Protein AF-A0A356Z920-F1 (afdb_monomer_lite)

Sequence (105 aa):
MFQNAVTAYENGDINGLRIISAMVNEPALPEEKPDVISQLINEKERLSKLLQIVKDRIAEIKSEHPYTMKSLVQSPEKIETRKAELEASIKQLNETLVAYTAKIE

Radius of gyration: 40.37 Å; chains: 1; bounding box: 90×15×95 Å

Foldseek 3Di:
DVVQCVVCVVVVVPVSNVVVVPVVDDPPDPPPPVVVVVVVVVVVVVVVVVVVVVVVVVVVVCVDPPNVCPVQVVDPVSVVVVVVVVVVVVVVVVVVVVVVVVVVD

pLDDT: mean 85.79, std 10.88, 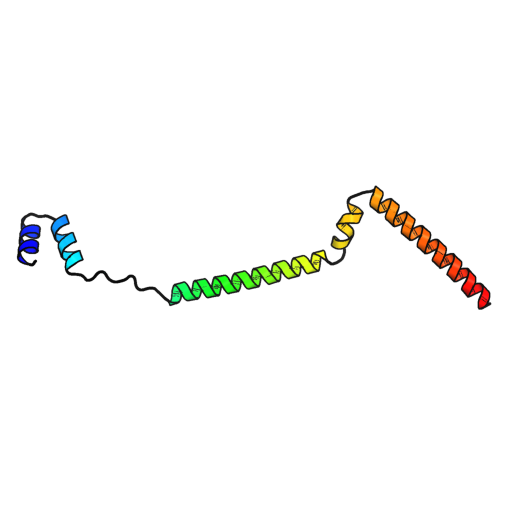range [56.22, 97.94]

Structure (mmCIF, N/CA/C/O backbone):
data_AF-A0A356Z920-F1
#
_entry.id   AF-A0A356Z920-F1
#
loop_
_atom_site.group_PDB
_atom_site.id
_atom_site.type_symbol
_atom_site.label_atom_id
_atom_site.label_alt_id
_atom_site.label_comp_id
_atom_site.label_asym_id
_atom_site.label_entity_id
_atom_site.label_seq_id
_atom_site.pdbx_PDB_ins_code
_atom_site.Cartn_x
_atom_site.Cartn_y
_atom_site.Cartn_z
_atom_site.occupancy
_atom_site.B_iso_or_equiv
_atom_site.auth_seq_id
_atom_site.auth_comp_id
_atom_site.auth_asym_id
_atom_site.auth_atom_id
_atom_site.pdbx_PDB_model_num
ATOM 1 N N . MET A 1 1 ? 37.792 9.154 -59.053 1.00 67.38 1 MET A N 1
ATOM 2 C CA . MET A 1 1 ? 37.605 8.164 -57.968 1.00 67.38 1 MET A CA 1
ATOM 3 C C . MET A 1 1 ? 38.472 6.927 -58.174 1.00 67.38 1 MET A C 1
ATOM 5 O O . MET A 1 1 ? 39.349 6.717 -57.353 1.00 67.38 1 MET A O 1
ATOM 9 N N . PHE A 1 2 ? 38.320 6.170 -59.271 1.00 75.94 2 PHE A N 1
ATOM 10 C CA . PHE A 1 2 ? 39.137 4.970 -59.540 1.00 75.94 2 PHE A CA 1
ATOM 11 C C . PHE A 1 2 ? 40.653 5.237 -59.539 1.00 75.94 2 PHE A C 1
ATOM 13 O O . PHE A 1 2 ? 41.381 4.577 -58.809 1.00 75.94 2 PHE A O 1
ATOM 20 N N . GLN A 1 3 ? 41.117 6.268 -60.255 1.00 80.25 3 GLN A N 1
ATOM 21 C CA . GLN A 1 3 ? 42.544 6.621 -60.294 1.00 80.25 3 GLN A CA 1
ATOM 22 C C . GLN A 1 3 ? 43.121 6.920 -58.900 1.00 80.25 3 GLN A C 1
ATOM 24 O O . GLN A 1 3 ? 44.220 6.492 -58.577 1.00 80.25 3 GLN A O 1
ATOM 29 N N . ASN A 1 4 ? 42.343 7.587 -58.044 1.00 80.44 4 ASN A N 1
ATOM 30 C CA . ASN A 1 4 ? 42.759 7.915 -56.680 1.00 80.44 4 ASN A CA 1
ATOM 31 C C . ASN A 1 4 ? 42.837 6.662 -55.795 1.00 80.44 4 ASN A C 1
ATOM 33 O O . ASN A 1 4 ? 43.691 6.594 -54.920 1.00 80.44 4 ASN A O 1
ATOM 37 N N . ALA A 1 5 ? 41.972 5.669 -56.031 1.00 81.44 5 ALA A N 1
ATOM 38 C CA . ALA A 1 5 ? 42.030 4.384 -55.339 1.00 81.44 5 ALA A CA 1
ATOM 39 C C . ALA A 1 5 ? 43.263 3.575 -55.763 1.00 81.44 5 ALA A C 1
ATOM 41 O O . ALA A 1 5 ? 43.938 3.005 -54.912 1.00 81.44 5 ALA A O 1
ATOM 42 N N . VAL A 1 6 ? 43.587 3.578 -57.062 1.00 84.31 6 VAL A N 1
ATOM 43 C CA . VAL A 1 6 ? 44.788 2.923 -57.605 1.00 84.31 6 VAL A CA 1
ATOM 44 C C . VAL A 1 6 ? 46.052 3.549 -57.019 1.00 84.31 6 VAL A C 1
ATOM 46 O O . VAL A 1 6 ? 46.873 2.838 -56.453 1.00 84.31 6 VAL A O 1
ATOM 49 N N . THR A 1 7 ? 46.167 4.877 -57.038 1.00 86.44 7 THR A N 1
ATOM 50 C CA . THR A 1 7 ? 47.328 5.575 -56.467 1.00 86.44 7 THR A CA 1
ATOM 51 C C . THR A 1 7 ? 47.440 5.392 -54.949 1.00 86.44 7 THR A C 1
ATOM 53 O O . THR A 1 7 ? 48.542 5.234 -54.431 1.00 86.44 7 THR A O 1
ATOM 56 N N . ALA A 1 8 ? 46.324 5.375 -54.213 1.00 85.69 8 ALA A N 1
ATOM 57 C CA . ALA A 1 8 ? 46.344 5.095 -52.775 1.00 85.69 8 ALA A CA 1
ATOM 58 C C . ALA A 1 8 ? 46.790 3.652 -52.476 1.00 85.69 8 ALA A C 1
ATOM 60 O O . ALA A 1 8 ? 47.526 3.427 -51.520 1.00 85.69 8 ALA A O 1
ATOM 61 N N . TYR A 1 9 ? 46.401 2.684 -53.311 1.00 85.44 9 TYR A N 1
ATOM 62 C CA . TYR A 1 9 ? 46.857 1.298 -53.197 1.00 85.44 9 TYR A CA 1
ATOM 63 C C . TYR A 1 9 ? 48.352 1.153 -53.499 1.00 85.44 9 TYR A C 1
ATOM 65 O O . TYR A 1 9 ? 49.076 0.554 -52.707 1.00 85.44 9 TYR A O 1
ATOM 73 N N . GLU A 1 10 ? 48.824 1.752 -54.594 1.00 90.00 10 GLU A N 1
ATOM 74 C CA . GLU A 1 10 ? 50.239 1.741 -54.989 1.00 90.00 10 GLU A CA 1
ATOM 75 C C . GLU A 1 10 ? 51.145 2.360 -53.917 1.00 90.00 10 GLU A C 1
ATOM 77 O O . GLU A 1 10 ? 52.224 1.839 -53.639 1.00 90.00 10 GLU A O 1
ATOM 82 N N . ASN A 1 11 ? 50.683 3.431 -53.268 1.00 90.00 11 ASN A N 1
ATOM 83 C CA . ASN A 1 11 ? 51.427 4.124 -52.215 1.00 90.00 11 ASN A CA 1
ATOM 84 C C . ASN A 1 11 ? 51.233 3.517 -50.814 1.00 90.00 11 ASN A C 1
ATOM 86 O O . ASN A 1 11 ? 51.789 4.037 -49.846 1.00 90.00 11 ASN A O 1
ATOM 90 N N . GLY A 1 12 ? 50.433 2.454 -50.674 1.00 85.69 12 GLY A N 1
ATOM 91 C CA . GLY A 1 12 ? 50.118 1.850 -49.376 1.00 85.69 12 GLY A CA 1
ATOM 92 C C . GLY A 1 12 ? 49.341 2.772 -48.424 1.00 85.69 12 GLY A C 1
ATOM 93 O O . GLY A 1 12 ? 49.396 2.591 -47.208 1.00 85.69 12 GLY A O 1
ATOM 94 N N . ASP A 1 13 ? 48.616 3.762 -48.948 1.00 88.94 13 ASP A N 1
ATOM 95 C CA . ASP A 1 13 ? 47.816 4.708 -48.168 1.00 88.94 13 ASP A CA 1
ATOM 96 C C . ASP A 1 13 ? 46.473 4.086 -47.750 1.00 88.94 13 ASP A C 1
ATOM 98 O O . ASP A 1 13 ? 45.418 4.266 -48.368 1.00 88.94 13 ASP A O 1
ATOM 102 N N . ILE A 1 14 ? 46.524 3.335 -46.650 1.00 84.44 14 ILE A N 1
ATOM 103 C CA . ILE A 1 14 ? 45.372 2.643 -46.054 1.00 84.44 14 ILE A CA 1
ATOM 104 C C . ILE A 1 14 ? 44.268 3.635 -45.645 1.00 84.44 14 ILE A C 1
ATOM 106 O O . ILE A 1 14 ? 43.079 3.320 -45.749 1.00 84.44 14 ILE A O 1
ATOM 110 N N . ASN A 1 15 ? 44.637 4.841 -45.201 1.00 81.25 15 ASN A N 1
ATOM 111 C CA . ASN A 1 15 ? 43.667 5.860 -44.801 1.00 81.25 15 ASN A CA 1
ATOM 112 C C . ASN A 1 15 ? 42.933 6.423 -46.021 1.00 81.25 15 ASN A C 1
ATOM 114 O O . ASN A 1 15 ? 41.703 6.522 -45.995 1.00 81.25 15 ASN A O 1
ATOM 118 N N . GLY A 1 16 ? 43.658 6.705 -47.107 1.00 83.88 16 GLY A N 1
ATOM 119 C CA . GLY A 1 16 ? 43.079 7.101 -48.389 1.00 83.88 16 GLY A CA 1
ATOM 12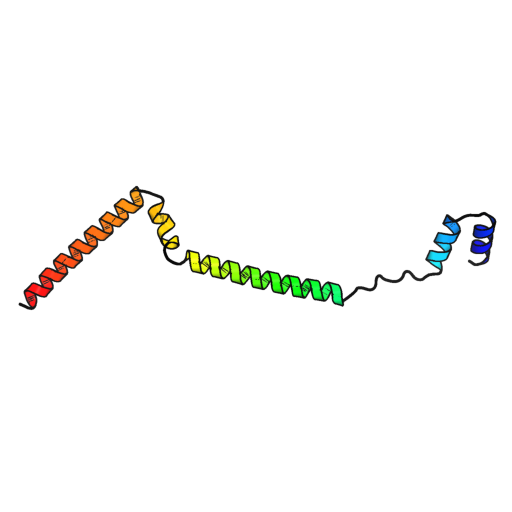0 C C . GLY A 1 16 ? 42.104 6.055 -48.938 1.00 83.88 16 GLY A C 1
ATOM 121 O O . GLY A 1 16 ? 40.968 6.388 -49.287 1.00 83.88 16 GLY A O 1
ATOM 122 N N . LEU A 1 17 ? 42.485 4.773 -48.921 1.00 85.19 17 LEU A N 1
ATOM 123 C CA . LEU A 1 17 ? 41.615 3.670 -49.355 1.00 85.19 17 LEU A CA 1
ATOM 124 C C . LEU A 1 17 ? 40.334 3.552 -48.517 1.00 85.19 17 LEU A C 1
ATOM 126 O O . LEU A 1 17 ? 39.251 3.326 -49.061 1.00 85.19 17 LEU A O 1
ATOM 130 N N . ARG A 1 18 ? 40.430 3.739 -47.196 1.00 81.38 18 ARG A N 1
ATOM 131 C CA . ARG A 1 18 ? 39.280 3.679 -46.284 1.00 81.38 18 ARG A CA 1
ATOM 132 C C . ARG A 1 18 ? 38.289 4.820 -46.521 1.00 81.38 18 ARG A C 1
ATOM 134 O O . ARG A 1 18 ? 37.084 4.584 -46.480 1.00 81.38 18 ARG A O 1
ATOM 141 N N . ILE A 1 19 ? 38.778 6.030 -46.794 1.00 81.56 19 ILE A N 1
ATOM 142 C CA . ILE A 1 19 ? 37.932 7.188 -47.119 1.00 81.56 19 ILE A CA 1
ATOM 143 C C . ILE A 1 19 ? 37.208 6.961 -48.449 1.00 81.56 19 ILE A C 1
ATOM 145 O O . ILE A 1 19 ? 36.000 7.165 -48.528 1.00 81.56 19 ILE A O 1
ATOM 149 N N . ILE A 1 20 ? 37.915 6.478 -49.474 1.00 82.69 20 ILE A N 1
ATOM 150 C CA . ILE A 1 20 ? 37.312 6.183 -50.781 1.00 82.69 20 ILE A CA 1
ATOM 151 C C . ILE A 1 20 ? 36.257 5.074 -50.655 1.00 82.69 20 ILE A C 1
ATOM 153 O O . ILE A 1 20 ? 35.167 5.207 -51.202 1.00 82.69 20 ILE A O 1
ATOM 157 N N . SER A 1 21 ? 36.534 4.018 -49.884 1.00 79.81 21 SER A N 1
ATOM 158 C CA . SER A 1 21 ? 35.566 2.947 -49.599 1.00 79.81 21 SER A CA 1
ATOM 159 C C . SER A 1 21 ? 34.301 3.469 -48.907 1.00 79.81 21 SER A C 1
ATOM 161 O O . SER A 1 21 ? 33.191 3.100 -49.285 1.00 79.81 21 SER A O 1
ATOM 163 N N . ALA A 1 22 ? 34.450 4.375 -47.939 1.00 75.00 22 ALA A N 1
ATOM 164 C CA . ALA A 1 22 ? 33.323 5.002 -47.251 1.00 75.00 22 ALA A CA 1
ATOM 165 C C . ALA A 1 22 ? 32.541 5.999 -48.128 1.00 75.00 22 ALA A C 1
ATOM 167 O O . ALA A 1 22 ? 31.382 6.261 -47.844 1.00 75.00 22 ALA A O 1
ATOM 168 N N . MET A 1 23 ? 33.158 6.566 -49.170 1.00 76.12 23 MET A N 1
ATOM 169 C CA . MET A 1 23 ? 32.476 7.429 -50.146 1.00 76.12 23 MET A CA 1
ATOM 170 C C . MET A 1 23 ? 31.727 6.637 -51.225 1.00 76.12 23 MET A C 1
ATOM 172 O O . MET A 1 23 ? 30.774 7.154 -51.798 1.00 76.12 23 MET A O 1
ATOM 176 N N . VAL A 1 24 ? 32.188 5.423 -51.548 1.00 78.31 24 VAL A N 1
ATOM 177 C CA . VAL A 1 24 ? 31.565 4.545 -52.556 1.00 78.31 24 VAL A CA 1
ATOM 178 C C . VAL A 1 24 ? 30.423 3.730 -51.956 1.00 78.31 24 VAL A C 1
ATOM 180 O O . VAL A 1 24 ? 29.426 3.487 -52.631 1.00 78.31 24 VAL A O 1
ATOM 183 N N . ASN A 1 25 ? 30.555 3.320 -50.697 1.00 73.75 25 ASN A N 1
ATOM 184 C CA . ASN A 1 25 ? 29.450 2.728 -49.964 1.00 73.75 25 ASN A CA 1
ATOM 185 C C . ASN A 1 25 ? 28.535 3.854 -49.479 1.00 73.75 25 ASN A C 1
ATOM 187 O O . ASN A 1 25 ? 28.971 4.704 -48.704 1.00 73.75 25 ASN A O 1
ATOM 191 N N . GLU A 1 26 ? 27.270 3.860 -49.903 1.00 64.44 26 GLU A N 1
ATOM 192 C CA . GLU A 1 26 ? 26.261 4.658 -49.205 1.00 64.44 26 GLU A CA 1
ATOM 193 C C . GLU A 1 26 ? 26.326 4.299 -47.712 1.00 64.44 26 GLU A C 1
ATOM 195 O O . GLU A 1 26 ? 26.416 3.108 -47.381 1.00 64.44 26 GLU A O 1
ATOM 200 N N . PRO A 1 27 ? 26.337 5.281 -46.791 1.00 59.59 27 PRO A N 1
ATOM 201 C CA . PRO A 1 27 ? 26.247 4.966 -45.380 1.00 59.59 27 PRO A CA 1
ATOM 202 C C . PRO A 1 27 ? 24.938 4.213 -45.193 1.00 59.59 27 PRO A C 1
ATOM 204 O O . PRO A 1 27 ? 23.864 4.787 -45.370 1.00 59.59 27 PRO A O 1
ATOM 207 N N . ALA A 1 28 ? 25.030 2.921 -44.871 1.00 59.44 28 ALA A N 1
ATOM 208 C CA . ALA A 1 28 ? 23.875 2.169 -44.433 1.00 59.44 28 ALA A CA 1
ATOM 209 C C . ALA A 1 28 ? 23.299 2.953 -43.255 1.00 59.44 28 ALA A C 1
ATOM 211 O O . ALA A 1 28 ? 23.935 3.063 -42.200 1.00 59.44 28 ALA A O 1
ATOM 212 N N . LEU A 1 29 ? 22.136 3.573 -43.474 1.00 60.69 29 LEU A N 1
ATOM 213 C CA . LEU A 1 29 ? 21.332 4.098 -42.386 1.00 60.69 29 LEU A CA 1
ATOM 214 C C . LEU A 1 29 ? 21.252 2.962 -41.366 1.00 60.69 29 LEU A C 1
ATOM 216 O O . LEU A 1 29 ? 21.010 1.823 -41.781 1.00 60.69 29 LEU A O 1
ATOM 220 N N . PRO A 1 30 ? 21.529 3.211 -40.073 1.00 58.12 30 PRO A N 1
ATOM 221 C CA . PRO A 1 30 ? 21.332 2.170 -39.087 1.00 58.12 30 PRO A CA 1
ATOM 222 C C . PRO A 1 30 ? 19.897 1.694 -39.274 1.00 58.12 30 PRO A C 1
ATOM 224 O O . PRO A 1 30 ? 18.977 2.508 -39.204 1.00 58.12 30 PRO A O 1
ATOM 227 N N . GLU A 1 31 ? 19.722 0.412 -39.601 1.00 56.22 31 GLU A N 1
ATOM 228 C CA . GLU A 1 31 ? 18.407 -0.205 -39.576 1.00 56.22 31 GLU A CA 1
ATOM 229 C C . GLU A 1 31 ? 17.890 0.045 -38.161 1.00 56.22 31 GLU A C 1
ATOM 231 O O . GLU A 1 31 ? 18.342 -0.589 -37.200 1.00 56.22 31 GLU A O 1
ATOM 236 N N . GLU A 1 32 ? 16.999 1.030 -37.998 1.00 56.94 32 GLU A N 1
ATOM 237 C CA . GLU A 1 32 ? 16.133 1.056 -36.837 1.00 56.94 32 GLU A CA 1
ATOM 238 C C . GLU A 1 32 ? 15.563 -0.353 -36.788 1.00 56.94 32 GLU A C 1
ATOM 240 O O . GLU A 1 32 ? 14.970 -0.811 -37.759 1.00 56.94 32 GLU A O 1
ATOM 245 N N . LYS A 1 33 ? 15.860 -1.097 -35.722 1.00 60.72 33 LYS A N 1
ATOM 246 C CA . LYS A 1 33 ? 15.239 -2.391 -35.467 1.00 60.72 33 LYS A CA 1
ATOM 247 C C . LYS A 1 33 ? 13.916 -2.067 -34.776 1.00 60.72 33 LYS A C 1
ATOM 249 O O . LYS A 1 33 ? 13.914 -2.006 -33.542 1.00 60.72 33 LYS A O 1
ATOM 254 N N . PRO A 1 34 ? 12.806 -1.816 -35.507 1.00 60.66 34 PRO A N 1
ATOM 255 C CA . PRO A 1 34 ? 11.527 -1.444 -34.904 1.00 60.66 34 PRO A CA 1
ATOM 256 C C . PRO A 1 34 ? 11.079 -2.482 -33.875 1.00 60.66 34 PRO A C 1
ATOM 258 O O . PRO A 1 34 ? 10.439 -2.136 -32.886 1.00 60.66 34 PRO A O 1
ATOM 261 N N . ASP A 1 35 ? 11.486 -3.737 -34.061 1.00 72.44 35 ASP A N 1
ATOM 262 C CA . ASP A 1 35 ? 11.222 -4.847 -33.154 1.00 72.44 35 ASP A CA 1
ATOM 263 C C . ASP A 1 35 ? 11.850 -4.649 -31.760 1.00 72.44 35 ASP A C 1
ATOM 265 O O . ASP A 1 35 ? 11.167 -4.791 -30.749 1.00 72.44 35 ASP A O 1
ATOM 269 N N . VAL A 1 36 ? 13.110 -4.204 -31.669 1.00 79.75 36 VAL A N 1
ATOM 270 C CA . VAL A 1 36 ? 13.791 -4.018 -30.370 1.00 79.75 36 VAL A CA 1
ATOM 271 C C . VAL A 1 36 ? 13.186 -2.850 -29.592 1.00 79.75 36 VAL A C 1
ATOM 273 O O . VAL A 1 36 ? 12.938 -2.961 -28.392 1.00 79.75 36 VAL A O 1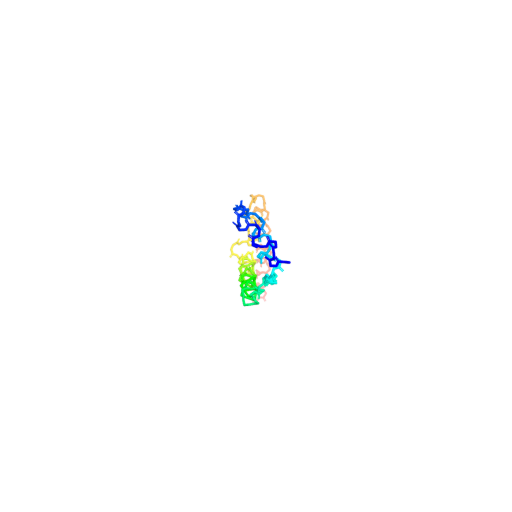
ATOM 276 N N . ILE A 1 37 ? 12.909 -1.731 -30.265 1.00 86.12 37 ILE A N 1
ATOM 277 C CA . ILE A 1 37 ? 12.286 -0.567 -29.621 1.00 86.12 37 ILE A CA 1
ATOM 278 C C . ILE A 1 37 ? 10.864 -0.904 -29.161 1.00 86.12 37 ILE A C 1
ATOM 280 O O . ILE A 1 37 ? 10.490 -0.573 -28.036 1.00 86.12 37 ILE A O 1
ATOM 284 N N . SER A 1 38 ? 10.098 -1.633 -29.976 1.00 86.56 38 SER A N 1
ATOM 285 C CA . SER A 1 38 ? 8.745 -2.073 -29.617 1.00 86.56 38 SER A CA 1
ATOM 286 C C . SER A 1 38 ? 8.750 -3.031 -28.422 1.00 86.56 38 SER A C 1
ATOM 288 O O . SER A 1 38 ? 7.937 -2.882 -27.510 1.00 86.56 38 SER A O 1
ATOM 290 N N . GLN A 1 39 ? 9.699 -3.970 -28.364 1.00 86.94 39 GLN A N 1
ATOM 291 C CA . GLN A 1 39 ? 9.876 -4.863 -27.213 1.00 86.94 39 GLN A CA 1
ATOM 292 C C . GLN A 1 39 ? 10.209 -4.092 -25.931 1.00 86.94 39 GLN A C 1
ATOM 294 O O . GLN A 1 39 ? 9.626 -4.365 -24.883 1.00 86.94 39 GLN A O 1
ATOM 299 N N . LEU A 1 40 ? 11.087 -3.088 -26.010 1.00 92.00 40 LEU A N 1
ATOM 300 C CA . LEU A 1 40 ? 11.432 -2.245 -24.863 1.00 92.00 40 LEU A CA 1
ATOM 301 C C . LEU A 1 40 ? 10.243 -1.408 -24.372 1.00 92.00 40 LEU A C 1
ATOM 303 O O . LEU A 1 40 ? 10.063 -1.257 -23.163 1.00 92.00 40 LEU A O 1
ATOM 307 N N . ILE A 1 41 ? 9.416 -0.886 -25.282 1.00 93.06 41 ILE A N 1
ATOM 308 C CA . ILE A 1 41 ? 8.191 -0.153 -24.927 1.00 93.06 41 ILE A CA 1
ATOM 309 C C . ILE A 1 41 ? 7.202 -1.083 -24.216 1.00 93.06 41 ILE A C 1
ATOM 311 O O . ILE A 1 41 ? 6.728 -0.751 -23.127 1.00 93.06 41 ILE A O 1
ATOM 315 N N . ASN A 1 42 ? 6.955 -2.271 -24.772 1.00 91.75 42 ASN A N 1
ATOM 316 C CA . ASN A 1 42 ? 6.064 -3.266 -24.171 1.00 91.75 42 ASN A CA 1
ATOM 317 C C . ASN A 1 42 ? 6.548 -3.700 -22.782 1.00 91.75 42 ASN A C 1
ATOM 319 O O . ASN A 1 42 ? 5.757 -3.812 -21.843 1.00 91.75 42 ASN A O 1
ATOM 323 N N . GLU A 1 43 ? 7.856 -3.898 -22.625 1.00 93.88 43 GLU A N 1
ATOM 324 C CA . GLU A 1 43 ? 8.437 -4.287 -21.345 1.00 93.88 43 GLU A CA 1
ATOM 325 C C . GLU A 1 43 ? 8.355 -3.155 -20.316 1.00 93.88 43 GLU A C 1
ATOM 327 O O . GLU A 1 43 ? 7.986 -3.385 -19.161 1.00 93.88 43 GLU A O 1
ATOM 332 N N . LYS A 1 44 ? 8.591 -1.905 -20.733 1.00 96.19 44 LYS A N 1
ATOM 333 C CA . LYS A 1 44 ? 8.376 -0.729 -19.882 1.00 96.19 44 LYS A CA 1
ATOM 334 C C . LYS A 1 44 ? 6.928 -0.654 -19.399 1.00 96.19 44 LYS A C 1
ATOM 336 O O . LYS A 1 44 ? 6.697 -0.393 -18.215 1.00 96.19 44 LYS A O 1
ATOM 341 N N . GLU A 1 45 ? 5.951 -0.884 -20.273 1.00 97.12 45 GLU A N 1
ATOM 342 C CA . GLU A 1 45 ? 4.537 -0.891 -19.887 1.00 97.12 45 GLU A CA 1
ATOM 343 C C . GLU A 1 45 ? 4.216 -2.012 -18.899 1.00 97.12 45 GLU A C 1
ATOM 345 O O . GLU A 1 45 ? 3.556 -1.770 -17.884 1.00 97.12 45 GLU A O 1
ATOM 350 N N . ARG A 1 46 ? 4.707 -3.228 -19.158 1.00 96.88 46 ARG A N 1
ATOM 351 C CA . ARG A 1 46 ? 4.519 -4.386 -18.275 1.00 96.88 46 ARG A CA 1
ATOM 352 C C . ARG A 1 46 ? 5.070 -4.111 -16.877 1.00 96.88 46 ARG A C 1
ATOM 354 O O . ARG A 1 46 ? 4.368 -4.322 -15.887 1.00 96.88 46 ARG A O 1
ATOM 361 N N . LEU A 1 47 ? 6.299 -3.601 -16.796 1.00 97.94 47 LEU A N 1
ATOM 362 C CA . LEU A 1 47 ? 6.944 -3.234 -15.534 1.00 97.94 47 LEU A CA 1
ATOM 363 C C . LEU A 1 47 ? 6.198 -2.103 -14.821 1.00 97.94 47 LEU A C 1
ATOM 365 O O . LEU A 1 47 ? 6.012 -2.166 -13.607 1.00 97.94 47 LEU A O 1
ATOM 369 N N . SER A 1 48 ? 5.713 -1.103 -15.561 1.00 97.62 48 SER A N 1
ATOM 370 C CA . SER A 1 48 ? 4.938 0.005 -14.986 1.00 97.62 48 SER A CA 1
ATOM 371 C C . SER A 1 48 ? 3.623 -0.484 -14.372 1.00 97.62 48 SER A C 1
ATOM 373 O O . SER A 1 48 ? 3.287 -0.099 -13.253 1.00 97.62 48 SER A O 1
ATOM 375 N N . LYS A 1 49 ? 2.911 -1.390 -15.058 1.00 97.75 49 LYS A N 1
ATOM 376 C CA . LYS A 1 49 ? 1.685 -2.021 -14.541 1.00 97.75 49 LYS A CA 1
ATOM 377 C C . LYS A 1 49 ? 1.968 -2.845 -13.286 1.00 97.75 49 LYS A C 1
ATOM 379 O O . LYS A 1 49 ? 1.252 -2.717 -12.298 1.00 97.75 49 LYS A O 1
ATOM 384 N N . LEU A 1 50 ? 3.036 -3.645 -13.296 1.00 97.56 50 LEU A N 1
ATOM 385 C CA . LEU A 1 50 ? 3.425 -4.448 -12.136 1.00 97.56 50 LEU A CA 1
ATOM 386 C C . LEU A 1 50 ? 3.754 -3.567 -10.925 1.00 97.56 50 LEU A C 1
ATOM 388 O O . LEU A 1 50 ? 3.312 -3.848 -9.812 1.00 97.56 50 LEU A O 1
ATOM 392 N N . LEU A 1 51 ? 4.486 -2.475 -11.149 1.00 97.88 51 LEU A N 1
ATOM 393 C CA . LEU A 1 51 ? 4.807 -1.513 -10.102 1.00 97.88 51 LEU A CA 1
ATOM 394 C C . LEU A 1 51 ? 3.542 -0.879 -9.513 1.00 97.88 51 LEU A C 1
ATOM 396 O O . LEU A 1 51 ? 3.469 -0.699 -8.297 1.00 97.88 51 LEU A O 1
ATOM 400 N N . GLN A 1 52 ? 2.556 -0.553 -10.351 1.00 97.94 52 GLN A N 1
ATOM 401 C CA . GLN A 1 52 ? 1.292 0.010 -9.885 1.00 97.94 52 GLN A CA 1
ATOM 402 C C . GLN A 1 52 ? 0.532 -0.982 -8.998 1.00 97.94 52 GLN A C 1
ATOM 404 O O . GLN A 1 52 ? 0.179 -0.630 -7.879 1.00 97.94 52 GLN A O 1
ATOM 409 N N . ILE A 1 53 ? 0.407 -2.244 -9.423 1.00 97.88 53 ILE A N 1
ATOM 410 C CA . ILE A 1 53 ? -0.244 -3.304 -8.632 1.00 97.88 53 ILE A CA 1
ATOM 411 C C . ILE A 1 53 ? 0.407 -3.449 -7.251 1.00 97.88 53 ILE A C 1
ATOM 413 O O . ILE A 1 53 ? -0.279 -3.551 -6.235 1.00 97.88 53 ILE A O 1
ATOM 417 N N . VAL A 1 54 ? 1.742 -3.444 -7.194 1.00 97.88 54 VAL A N 1
ATOM 418 C CA . VAL A 1 54 ? 2.470 -3.543 -5.922 1.00 97.88 54 VAL A CA 1
ATOM 419 C C . VAL A 1 54 ? 2.202 -2.324 -5.038 1.00 97.88 54 VAL A C 1
ATOM 421 O O . VAL A 1 54 ? 1.984 -2.481 -3.838 1.00 97.88 54 VAL A O 1
ATOM 424 N N . LYS A 1 55 ? 2.190 -1.112 -5.607 1.00 97.94 55 LYS A N 1
ATOM 425 C CA . LYS A 1 55 ? 1.875 0.115 -4.859 1.00 97.94 55 LYS A CA 1
ATOM 426 C C . LYS A 1 55 ? 0.458 0.091 -4.299 1.00 97.94 55 LYS A C 1
ATOM 428 O O . LYS A 1 55 ? 0.286 0.418 -3.126 1.00 97.94 55 LYS A O 1
ATOM 433 N N . ASP A 1 56 ? -0.513 -0.330 -5.100 1.00 97.81 56 ASP A N 1
ATOM 434 C CA . ASP A 1 56 ? -1.917 -0.404 -4.695 1.00 97.81 56 ASP A CA 1
ATOM 435 C C . ASP A 1 56 ? -2.089 -1.405 -3.550 1.00 97.81 56 ASP A C 1
ATOM 437 O O . ASP A 1 56 ? -2.679 -1.080 -2.522 1.00 97.81 56 ASP A O 1
ATOM 441 N N . ARG A 1 57 ? -1.448 -2.574 -3.649 1.00 96.56 57 ARG A N 1
ATOM 442 C CA . ARG A 1 57 ? -1.466 -3.581 -2.582 1.00 96.56 57 ARG A CA 1
ATOM 443 C C . ARG A 1 57 ? -0.797 -3.101 -1.295 1.00 96.56 57 ARG A C 1
ATOM 445 O O . ARG A 1 57 ? -1.257 -3.400 -0.198 1.00 96.56 57 ARG A O 1
ATOM 452 N N . ILE A 1 58 ? 0.293 -2.339 -1.401 1.00 95.69 58 ILE A N 1
ATOM 453 C CA . ILE A 1 58 ? 0.928 -1.715 -0.231 1.00 95.69 58 ILE A CA 1
ATOM 454 C C . ILE A 1 58 ? -0.014 -0.691 0.412 1.00 95.69 58 ILE A C 1
ATOM 456 O O . ILE A 1 58 ? -0.044 -0.589 1.639 1.00 95.69 58 ILE A O 1
ATOM 460 N N . ALA A 1 59 ? -0.743 0.088 -0.388 1.00 95.31 59 ALA A N 1
ATOM 461 C CA . ALA A 1 59 ? -1.704 1.060 0.120 1.00 95.31 59 ALA A CA 1
ATOM 462 C C . ALA A 1 59 ? -2.871 0.369 0.839 1.00 95.31 59 ALA A C 1
ATOM 464 O O . ALA A 1 59 ? -3.201 0.766 1.954 1.00 95.31 59 ALA A O 1
ATOM 465 N N . GLU A 1 60 ? -3.408 -0.703 0.254 1.00 95.44 60 GLU A N 1
ATOM 466 C CA . GLU A 1 60 ? -4.442 -1.554 0.852 1.00 95.44 60 GLU A CA 1
ATOM 467 C C . GLU A 1 60 ? -3.989 -2.099 2.215 1.00 95.44 60 GLU A C 1
ATOM 469 O O . GLU A 1 60 ? -4.604 -1.790 3.233 1.00 95.44 60 GLU A O 1
ATOM 474 N N . ILE A 1 61 ? -2.828 -2.762 2.280 1.00 92.38 61 ILE A N 1
ATOM 475 C CA . ILE A 1 61 ? -2.274 -3.300 3.538 1.00 92.38 61 ILE A CA 1
ATOM 47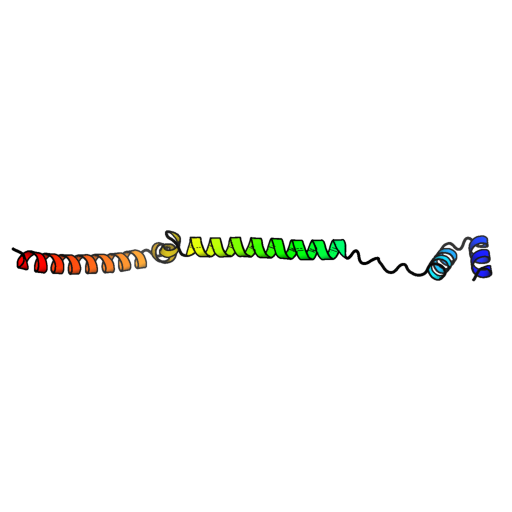6 C C . ILE A 1 61 ? -2.099 -2.201 4.598 1.00 92.38 61 ILE A C 1
ATOM 478 O O . ILE A 1 61 ? -2.346 -2.419 5.783 1.00 92.38 61 ILE A O 1
ATOM 482 N N . LYS A 1 62 ? -1.666 -1.000 4.196 1.00 90.00 62 LYS A N 1
ATOM 483 C CA . LYS A 1 62 ? -1.494 0.130 5.122 1.00 90.00 62 LYS A CA 1
ATOM 484 C C . LYS A 1 62 ? -2.816 0.734 5.597 1.00 90.00 62 LYS A C 1
ATOM 486 O O . LYS A 1 62 ? -2.814 1.404 6.630 1.00 90.00 62 LYS A O 1
ATOM 491 N N . SER A 1 63 ? -3.901 0.528 4.855 1.00 90.75 63 SER A N 1
ATOM 492 C CA . SER A 1 63 ? -5.254 0.954 5.227 1.00 90.75 63 SER A CA 1
ATOM 493 C C . SER A 1 63 ? -5.948 -0.016 6.187 1.00 90.75 63 SER A C 1
ATOM 495 O O . SER A 1 63 ? -6.976 0.324 6.766 1.00 90.75 63 SER A O 1
ATOM 497 N N . GLU A 1 64 ? -5.356 -1.188 6.414 1.00 90.94 64 GLU A N 1
ATOM 498 C CA . GLU A 1 64 ? -5.878 -2.217 7.306 1.00 90.94 64 GLU A CA 1
ATOM 499 C C . GLU A 1 64 ? -5.133 -2.270 8.651 1.00 90.94 64 GLU A C 1
ATOM 501 O O . GLU A 1 64 ? -4.045 -1.711 8.853 1.00 90.94 64 GLU A O 1
ATOM 506 N N . HIS A 1 65 ? -5.739 -2.959 9.618 1.00 82.94 65 HIS A N 1
ATOM 507 C CA . HIS A 1 65 ? -5.077 -3.307 10.873 1.00 82.94 65 HIS A CA 1
ATOM 508 C C . HIS A 1 65 ? -3.927 -4.301 10.596 1.00 82.94 65 HIS A C 1
ATOM 510 O O . HIS A 1 65 ? -4.124 -5.235 9.823 1.00 82.94 65 HIS A O 1
ATOM 516 N N . PRO A 1 66 ? -2.740 -4.184 11.227 1.00 86.12 66 PRO A N 1
ATOM 517 C CA . PRO A 1 66 ? -2.382 -3.317 12.358 1.00 86.12 66 PRO A CA 1
ATOM 518 C C . PRO A 1 66 ? -1.833 -1.935 11.970 1.00 86.12 66 PRO A C 1
ATOM 520 O O . PRO A 1 66 ? -1.506 -1.130 12.844 1.00 86.12 66 PRO A O 1
ATOM 523 N N . TYR A 1 67 ? -1.694 -1.633 10.679 1.00 85.56 67 TYR A N 1
ATOM 524 C CA . TYR A 1 67 ? -0.975 -0.444 10.216 1.00 85.56 67 TYR A CA 1
ATOM 525 C C . TYR A 1 67 ? -1.721 0.865 10.476 1.00 85.56 67 TYR A C 1
ATOM 527 O O . TYR A 1 67 ? -1.075 1.869 10.786 1.00 85.56 67 TYR A O 1
ATOM 535 N N . THR A 1 68 ? -3.054 0.848 10.463 1.00 86.38 68 THR A N 1
ATOM 536 C CA . THR A 1 68 ? -3.881 1.997 10.874 1.00 86.38 68 THR A CA 1
ATOM 537 C C . THR A 1 68 ? -3.656 2.407 12.329 1.00 86.38 68 THR A C 1
ATOM 539 O O . THR A 1 68 ? -3.773 3.584 12.663 1.00 86.38 68 THR A O 1
ATOM 542 N N . MET A 1 69 ? -3.265 1.466 13.195 1.00 84.81 69 MET A N 1
ATOM 543 C CA . MET A 1 69 ? -3.007 1.730 14.614 1.00 84.81 69 MET A CA 1
ATOM 544 C C . MET A 1 69 ? -1.573 2.179 14.898 1.00 84.81 69 MET A C 1
ATOM 546 O O . MET A 1 69 ? -1.260 2.579 16.018 1.00 84.81 69 MET A O 1
ATOM 550 N N . LYS A 1 70 ? -0.690 2.178 13.895 1.00 84.19 70 LYS A N 1
ATOM 551 C CA . LYS A 1 70 ? 0.727 2.511 14.078 1.00 84.19 70 LYS A CA 1
ATOM 552 C C . LYS A 1 70 ? 0.935 3.893 14.708 1.00 84.19 70 LYS A C 1
ATOM 554 O O . LYS A 1 70 ? 1.811 4.044 15.549 1.00 84.19 70 LYS A O 1
ATOM 559 N N . SER A 1 71 ? 0.123 4.886 14.345 1.00 79.44 71 SER A N 1
ATOM 560 C CA . SER A 1 71 ? 0.208 6.255 14.882 1.00 79.44 71 SER A CA 1
ATOM 561 C C . SER A 1 71 ? -0.225 6.377 16.349 1.00 79.44 71 SER A C 1
ATOM 563 O O . SER A 1 71 ? 0.191 7.323 17.025 1.00 79.44 71 SER A O 1
ATOM 565 N N . LEU A 1 72 ? -1.050 5.439 16.826 1.00 78.25 72 LEU A N 1
ATOM 566 C CA . LEU A 1 72 ? -1.510 5.344 18.212 1.00 78.25 72 LEU A CA 1
ATOM 567 C C . LEU A 1 72 ? -0.451 4.661 19.079 1.00 78.25 72 LEU A C 1
ATOM 569 O O . LEU A 1 72 ? -0.110 5.173 20.135 1.00 78.25 72 LEU A O 1
ATOM 573 N N . VAL A 1 73 ? 0.126 3.556 18.597 1.00 76.56 73 VAL A N 1
ATOM 574 C CA . VAL A 1 73 ? 1.103 2.747 19.356 1.00 76.56 73 VAL A CA 1
ATOM 575 C C . VAL A 1 73 ? 2.486 3.421 19.450 1.00 76.56 73 VAL A C 1
ATOM 577 O O . VAL A 1 73 ? 3.341 3.008 20.224 1.00 76.56 73 VAL A O 1
ATOM 580 N N . GLN A 1 74 ? 2.717 4.490 18.684 1.00 79.56 74 GLN A N 1
ATOM 581 C CA . GLN A 1 74 ? 3.978 5.240 18.670 1.00 79.56 74 GLN A CA 1
ATOM 582 C C . GLN A 1 74 ? 4.207 6.155 19.884 1.00 79.56 74 GLN A C 1
ATOM 584 O O . GLN A 1 74 ? 5.339 6.588 20.081 1.00 79.56 74 GLN A O 1
ATOM 589 N N . SER A 1 75 ? 3.174 6.481 20.667 1.00 85.88 75 SER A N 1
ATOM 590 C CA . SER A 1 75 ? 3.295 7.363 21.837 1.00 85.88 75 SER A CA 1
ATOM 591 C C . SER A 1 75 ? 2.487 6.798 23.008 1.00 85.88 75 SER A C 1
ATOM 593 O O . SER A 1 75 ? 1.285 6.563 22.851 1.00 85.88 75 SER A O 1
ATOM 595 N N . PRO A 1 76 ? 3.111 6.609 24.185 1.00 83.12 76 PRO A N 1
ATOM 596 C CA . PRO A 1 76 ? 2.406 6.205 25.399 1.00 83.12 76 PRO A CA 1
ATOM 597 C C . PRO A 1 76 ? 1.263 7.162 25.767 1.00 83.12 76 PRO A C 1
ATOM 599 O O . PRO A 1 76 ? 0.197 6.714 26.178 1.00 83.12 76 PRO A O 1
ATOM 602 N N . GLU A 1 77 ? 1.429 8.471 25.547 1.00 87.56 77 GLU A N 1
ATOM 603 C CA . GLU A 1 77 ? 0.400 9.474 25.852 1.00 87.56 77 GLU A CA 1
ATOM 604 C C . GLU A 1 77 ? -0.864 9.297 24.998 1.00 87.56 77 GLU A C 1
ATOM 606 O O . GLU A 1 77 ? -1.988 9.431 25.494 1.00 87.56 77 GLU A O 1
ATOM 611 N N . LYS A 1 78 ? -0.700 8.970 23.709 1.00 86.25 78 LYS A N 1
ATOM 612 C CA . LYS A 1 78 ? -1.829 8.689 22.808 1.00 86.25 78 LYS A CA 1
ATOM 613 C C . LYS A 1 78 ? -2.572 7.421 23.207 1.00 86.25 78 LYS A C 1
ATOM 615 O O . LYS A 1 78 ? -3.795 7.383 23.085 1.00 86.25 78 LYS A O 1
ATOM 620 N N . ILE A 1 79 ? -1.849 6.406 23.681 1.00 87.00 79 ILE A N 1
ATOM 621 C CA . ILE A 1 79 ? -2.447 5.166 24.187 1.00 87.00 79 ILE A CA 1
ATOM 622 C C . ILE A 1 79 ? -3.317 5.471 25.407 1.00 87.00 79 ILE A C 1
ATOM 624 O O . ILE A 1 79 ? -4.487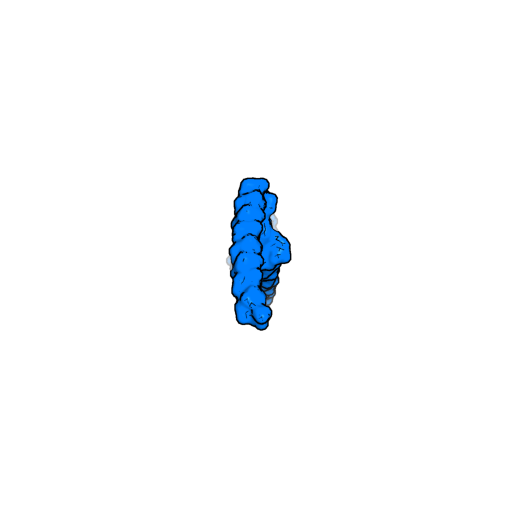 5.097 25.415 1.00 87.00 79 ILE A O 1
ATOM 628 N N . GLU A 1 80 ? -2.785 6.194 26.393 1.00 88.50 80 GLU A N 1
ATOM 629 C CA . GLU A 1 80 ? -3.522 6.514 27.622 1.00 88.50 80 GLU A CA 1
ATOM 630 C C . GLU A 1 80 ? -4.727 7.421 27.360 1.00 88.50 80 GLU A C 1
ATOM 632 O O . GLU A 1 80 ? -5.815 7.168 27.874 1.00 88.50 80 GLU A O 1
ATOM 637 N N . THR A 1 81 ? -4.586 8.419 26.482 1.00 88.69 81 THR A N 1
ATOM 638 C CA . THR A 1 81 ? -5.716 9.275 26.085 1.00 88.69 81 THR A CA 1
ATOM 639 C C . THR A 1 81 ? -6.811 8.445 25.417 1.00 88.69 81 THR A C 1
ATOM 641 O O . THR A 1 81 ? -7.981 8.532 25.790 1.00 88.69 81 THR A O 1
ATOM 644 N N . ARG A 1 82 ? -6.435 7.572 24.472 1.00 88.31 82 ARG A N 1
ATOM 645 C CA . ARG A 1 82 ? -7.395 6.712 23.775 1.00 88.31 82 ARG A CA 1
ATOM 646 C C . ARG A 1 82 ? -8.072 5.721 24.719 1.00 88.31 82 ARG A C 1
ATOM 648 O O . ARG A 1 82 ? -9.252 5.425 24.554 1.00 88.31 82 ARG A O 1
ATOM 655 N N . LYS A 1 83 ? -7.338 5.212 25.707 1.00 90.31 83 LYS A N 1
ATOM 656 C CA . LYS A 1 83 ? -7.867 4.329 26.745 1.00 90.31 83 LYS A CA 1
ATOM 657 C C . LYS A 1 83 ? -8.891 5.053 27.622 1.00 90.31 83 LYS A C 1
ATOM 659 O O . LYS A 1 83 ? -9.989 4.534 27.797 1.00 90.31 83 LYS A O 1
ATOM 664 N N . ALA A 1 84 ? -8.583 6.267 28.077 1.00 93.00 84 ALA A N 1
ATOM 665 C CA . ALA A 1 84 ? -9.502 7.081 28.870 1.00 93.00 84 ALA A CA 1
ATOM 666 C C . ALA A 1 84 ? -10.799 7.419 28.105 1.00 93.00 84 ALA A C 1
ATOM 668 O O . ALA A 1 84 ? -11.891 7.320 28.665 1.00 93.00 84 ALA A O 1
ATOM 669 N N . GLU A 1 85 ? -10.705 7.754 26.811 1.00 93.06 85 GLU A N 1
ATOM 670 C CA . GLU A 1 85 ? -11.875 7.971 25.940 1.00 93.06 85 GLU A CA 1
ATOM 671 C C . GLU A 1 85 ? -12.780 6.729 25.855 1.00 93.06 85 GLU A C 1
ATOM 673 O O . GLU A 1 85 ? -14.011 6.829 25.934 1.00 93.06 85 GLU A O 1
ATOM 678 N N . LEU A 1 86 ? -12.175 5.548 25.691 1.00 93.94 86 LEU A N 1
ATOM 679 C CA . LEU A 1 86 ? -12.901 4.280 25.607 1.00 93.94 86 LEU A CA 1
ATOM 680 C C . LEU A 1 86 ? -13.552 3.915 26.944 1.00 93.94 86 LEU A C 1
ATOM 682 O O . LEU A 1 86 ? -14.717 3.526 26.958 1.00 93.94 86 LEU A O 1
ATOM 686 N N . GLU A 1 87 ? -12.845 4.081 28.062 1.00 95.88 87 GLU A N 1
ATOM 687 C CA . GLU A 1 87 ? -13.387 3.839 29.404 1.00 95.88 87 GLU A CA 1
ATOM 688 C C . GLU A 1 87 ? -14.579 4.755 29.710 1.00 95.88 87 GLU A C 1
ATOM 690 O O . GLU A 1 87 ? -15.608 4.288 30.207 1.00 95.88 87 GLU A O 1
ATOM 695 N N . ALA A 1 88 ? -14.493 6.038 29.343 1.00 95.75 88 ALA A N 1
ATOM 696 C CA . ALA A 1 88 ? -15.605 6.975 29.476 1.00 95.75 88 ALA A CA 1
ATOM 697 C C . ALA A 1 88 ? -16.824 6.544 28.641 1.00 95.75 88 ALA A C 1
ATOM 699 O O . ALA A 1 88 ? -17.951 6.550 29.141 1.00 95.75 88 ALA A O 1
ATOM 700 N N . SER A 1 89 ? -16.596 6.106 27.399 1.00 95.12 89 SER A N 1
ATOM 701 C CA . SER A 1 89 ? -17.659 5.626 26.506 1.00 95.12 89 SER A CA 1
ATOM 702 C C . SER A 1 89 ? -18.325 4.355 27.041 1.00 95.12 89 SER A C 1
ATOM 704 O O . SER A 1 89 ? -19.550 4.251 27.054 1.00 95.12 89 SER A O 1
ATOM 706 N N . ILE A 1 90 ? -17.532 3.400 27.538 1.00 96.25 90 ILE A N 1
ATOM 707 C CA . ILE A 1 90 ? -18.033 2.163 28.156 1.00 96.25 90 ILE A CA 1
ATOM 708 C C . ILE A 1 90 ? -18.904 2.488 29.369 1.00 96.25 90 ILE A C 1
ATOM 710 O O . ILE A 1 90 ? -19.985 1.921 29.518 1.00 96.25 90 ILE A O 1
ATOM 714 N N . LYS A 1 91 ? -18.466 3.422 30.221 1.00 96.44 91 LYS A N 1
ATOM 715 C CA . LYS A 1 91 ? -19.238 3.845 31.391 1.00 96.44 91 LYS A CA 1
ATOM 716 C C . LYS A 1 91 ? -20.604 4.409 30.988 1.00 96.44 91 LYS A C 1
ATOM 718 O O . LYS A 1 91 ? -21.615 3.948 31.510 1.00 96.44 91 LYS A O 1
ATOM 723 N N . GLN A 1 92 ? -20.641 5.330 30.024 1.00 95.62 92 GLN A N 1
ATOM 724 C CA . GLN A 1 92 ? -21.895 5.912 29.528 1.00 95.62 92 GLN A CA 1
ATOM 725 C C . GLN A 1 92 ? -22.835 4.860 28.929 1.00 95.62 92 GLN A C 1
ATOM 727 O O . GLN A 1 92 ? -24.041 4.876 29.188 1.00 95.62 92 GLN A O 1
ATOM 732 N N . LEU A 1 93 ? -22.296 3.927 28.141 1.00 95.62 93 LEU A N 1
ATOM 733 C CA . LEU A 1 93 ? -23.085 2.848 27.550 1.00 95.62 93 LEU A CA 1
ATOM 734 C C . LEU A 1 93 ? -23.659 1.919 28.619 1.00 95.62 93 LEU A C 1
ATOM 736 O O . LEU A 1 93 ? -24.829 1.561 28.531 1.00 95.62 93 LEU A O 1
ATOM 740 N N . ASN A 1 94 ? -22.886 1.581 29.651 1.00 95.56 94 ASN A N 1
ATOM 741 C CA . ASN A 1 94 ? -23.361 0.752 30.759 1.00 95.56 94 ASN A CA 1
ATOM 742 C C . ASN A 1 94 ? -24.448 1.450 31.580 1.00 95.56 94 ASN A C 1
ATOM 744 O O . ASN A 1 94 ? -25.458 0.828 31.892 1.00 95.56 94 ASN A O 1
ATOM 748 N N . GLU A 1 95 ? -24.286 2.737 31.895 1.00 94.50 95 GLU A N 1
ATOM 749 C CA . GLU A 1 95 ? -25.321 3.526 32.581 1.00 94.50 95 GLU A CA 1
ATOM 750 C C . GLU A 1 95 ? -26.622 3.559 31.769 1.00 94.50 95 GLU A C 1
ATOM 752 O O . GLU A 1 95 ? -27.713 3.360 32.305 1.00 94.50 95 GLU A O 1
ATOM 757 N N . THR A 1 96 ? -26.495 3.739 30.454 1.00 93.94 96 THR A N 1
ATOM 758 C CA . THR A 1 96 ? -27.622 3.716 29.520 1.00 93.94 96 THR A CA 1
ATOM 759 C C . THR A 1 96 ? -28.288 2.340 29.494 1.00 93.94 96 THR A C 1
ATOM 761 O O . THR A 1 96 ? -29.511 2.245 29.578 1.00 93.94 96 THR A O 1
ATOM 764 N N . LEU A 1 97 ? -27.495 1.269 29.431 1.00 93.94 97 LEU A N 1
ATOM 765 C CA . LEU A 1 97 ? -27.972 -0.112 29.429 1.00 93.94 97 LEU A CA 1
ATOM 766 C C . LEU A 1 97 ? -28.760 -0.411 30.708 1.00 93.94 97 LEU A C 1
ATOM 768 O O . LEU A 1 97 ? -29.901 -0.850 30.605 1.00 93.94 97 LEU A O 1
ATOM 772 N N . VAL A 1 98 ? -28.210 -0.070 31.880 1.00 95.38 98 VAL A N 1
ATOM 773 C CA . VAL A 1 98 ? -28.876 -0.223 33.187 1.00 95.38 98 VAL A CA 1
ATOM 774 C C . VAL A 1 98 ? -30.219 0.510 33.214 1.00 95.38 98 VAL A C 1
ATOM 776 O O . VAL A 1 98 ? -31.228 -0.059 33.633 1.00 95.38 98 VAL A O 1
ATOM 779 N N . ALA A 1 99 ? -30.256 1.754 32.728 1.00 92.50 99 ALA A N 1
ATOM 780 C CA . ALA A 1 99 ? -31.479 2.548 32.680 1.00 92.50 99 ALA A CA 1
ATOM 781 C C . ALA A 1 99 ? -32.547 1.956 31.744 1.00 92.50 99 ALA A C 1
ATOM 783 O O . ALA A 1 99 ? -33.740 2.101 32.012 1.00 92.50 99 ALA A O 1
ATOM 784 N N . TYR A 1 100 ? -32.149 1.305 30.647 1.00 91.56 100 TYR A N 1
ATOM 785 C CA . TYR A 1 100 ? -33.081 0.620 29.750 1.00 91.56 100 TYR A CA 1
ATOM 786 C C . TYR A 1 100 ? -33.562 -0.715 30.318 1.00 91.56 100 TYR A C 1
ATOM 788 O O . TYR A 1 100 ? -34.754 -0.994 30.233 1.00 91.56 100 TYR A O 1
ATOM 796 N N . THR A 1 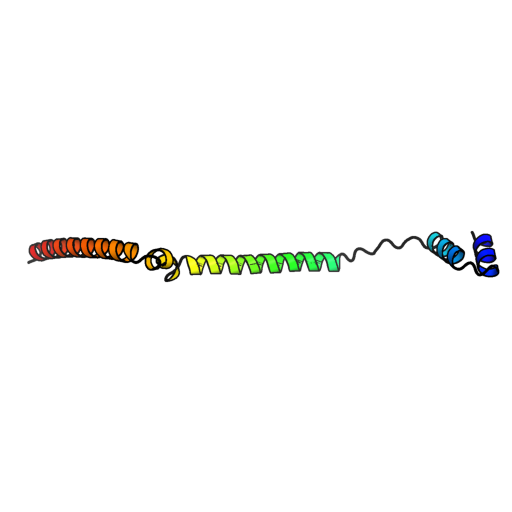101 ? -32.691 -1.515 30.936 1.00 89.81 101 THR A N 1
ATOM 797 C CA . THR A 1 101 ? -33.097 -2.780 31.571 1.00 89.81 101 THR A CA 1
ATOM 798 C C . THR A 1 101 ? -34.062 -2.555 32.730 1.00 89.81 101 THR A C 1
ATOM 800 O O . THR A 1 101 ? -35.062 -3.255 32.816 1.00 89.81 101 THR A O 1
ATOM 803 N N . ALA A 1 102 ? -33.856 -1.507 33.535 1.00 90.25 102 ALA A N 1
ATOM 804 C CA . ALA A 1 102 ? -34.763 -1.143 34.628 1.00 90.25 102 ALA A CA 1
ATOM 805 C C . ALA A 1 102 ? -36.150 -0.645 34.167 1.00 90.25 102 ALA A C 1
ATOM 807 O O . ALA A 1 102 ? -37.028 -0.441 34.995 1.00 90.25 102 ALA A O 1
ATOM 808 N N . LYS A 1 103 ? -36.339 -0.378 32.866 1.00 86.00 103 LYS A N 1
ATOM 809 C CA . LYS A 1 103 ? -37.644 -0.029 32.273 1.00 86.00 103 LYS A CA 1
ATOM 810 C C . LYS A 1 103 ? -38.369 -1.233 31.668 1.00 86.00 103 LYS A C 1
ATOM 812 O O . LYS A 1 103 ? -39.510 -1.080 31.236 1.00 86.00 103 LYS A O 1
ATOM 817 N N . ILE A 1 104 ? -37.675 -2.360 31.522 1.00 86.38 104 ILE A N 1
ATOM 818 C CA . ILE A 1 104 ? -38.203 -3.599 30.941 1.00 86.38 104 ILE A CA 1
ATOM 819 C C . ILE A 1 104 ? -38.632 -4.573 32.052 1.00 86.38 104 ILE A C 1
ATOM 821 O O . ILE A 1 104 ? -39.559 -5.350 31.827 1.00 86.38 104 ILE A O 1
ATOM 825 N N . GLU A 1 105 ? -37.989 -4.514 33.225 1.00 58.34 105 GLU A N 1
ATOM 826 C CA . GLU A 1 105 ? -38.486 -5.094 34.489 1.00 58.34 105 GLU A CA 1
ATOM 827 C C . GLU A 1 105 ? -39.611 -4.252 35.109 1.00 58.34 105 GLU A C 1
ATOM 829 O O . GLU A 1 105 ? -40.550 -4.869 35.665 1.00 58.34 105 GLU A O 1
#

Secondary structure (DSSP, 8-state):
-HHHHHHHHHTT-HHHHHHHHHHHS--------HHHHHHHHHHHHHHHHHHHHHHHHHHHHHHSTTGGGHHHHT-HHHHHHHHHHHHHHHHHHHHHHHHHHTTT-